Protein AF-A0A2T2VDA4-F1 (afdb_monomer)

Foldseek 3Di:
DDPVVLLVVLVVLLVVLVVQLCVLCDPVNDVVVCVVDPPSVVSNVVSVVSNVVSVVVVVD

Sequence (60 aa):
MDRSMAIKKLLFDVKTAIDNIQNYIGASSTFATYEQSPLLQDSVERNLIAIAEAVIFLVV

Radius of gyration: 13.78 Å; Cα contacts (8 Å, |Δi|>4): 34; chains: 1; bounding box: 35×17×33 Å

pLDDT: mean 91.38, std 7.98, range [62.84, 98.31]

Structure (mmCIF, N/CA/C/O backbone):
data_AF-A0A2T2VDA4-F1
#
_entry.id   AF-A0A2T2VDA4-F1
#
loop_
_atom_site.group_PDB
_atom_site.id
_atom_site.type_symbol
_atom_site.label_atom_id
_atom_site.label_alt_id
_atom_site.label_comp_id
_atom_site.label_asym_id
_atom_site.label_entity_id
_atom_site.label_seq_id
_atom_site.pdbx_PDB_ins_code
_atom_site.Cartn_x
_atom_site.Cartn_y
_atom_site.Cartn_z
_atom_site.occupancy
_atom_site.B_iso_or_equiv
_atom_site.auth_seq_id
_atom_site.auth_comp_id
_atom_site.auth_asym_id
_atom_site.auth_atom_id
_atom_site.pdbx_PDB_model_num
ATOM 1 N N . MET A 1 1 ? 19.157 -4.730 -15.840 1.00 62.84 1 MET A N 1
ATOM 2 C CA . MET A 1 1 ? 17.838 -5.332 -15.547 1.00 62.84 1 MET A CA 1
ATOM 3 C C . MET A 1 1 ? 16.947 -5.068 -16.751 1.00 62.84 1 MET A C 1
ATOM 5 O O . MET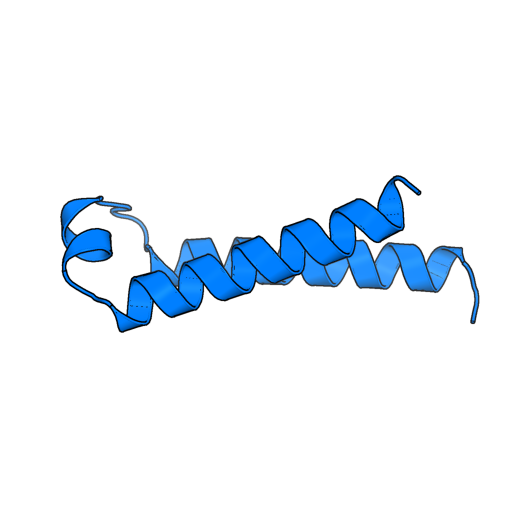 A 1 1 ? 17.021 -3.969 -17.284 1.00 62.84 1 MET A O 1
ATOM 9 N N . ASP A 1 2 ? 16.205 -6.063 -17.235 1.00 86.25 2 ASP A N 1
ATOM 10 C CA . ASP A 1 2 ? 15.321 -5.903 -18.399 1.00 86.25 2 ASP A CA 1
ATOM 11 C C . ASP A 1 2 ? 14.232 -4.850 -18.114 1.00 86.25 2 ASP A C 1
ATOM 13 O O . ASP A 1 2 ? 13.586 -4.884 -17.062 1.00 86.25 2 ASP A O 1
ATOM 17 N N . ARG A 1 3 ? 14.032 -3.911 -19.048 1.00 84.50 3 ARG A N 1
ATOM 18 C CA . ARG A 1 3 ? 13.043 -2.829 -18.936 1.00 84.50 3 ARG A CA 1
ATOM 19 C C . ARG A 1 3 ? 11.627 -3.385 -18.769 1.00 84.50 3 ARG A C 1
ATOM 21 O O . ARG A 1 3 ? 10.856 -2.838 -17.986 1.00 84.50 3 ARG A O 1
ATOM 28 N N . SER A 1 4 ? 11.296 -4.494 -19.438 1.00 89.81 4 SER A N 1
ATOM 29 C CA . SER A 1 4 ? 9.985 -5.143 -19.280 1.00 89.81 4 SER A CA 1
ATOM 30 C C . SER A 1 4 ? 9.782 -5.662 -17.854 1.00 89.81 4 SER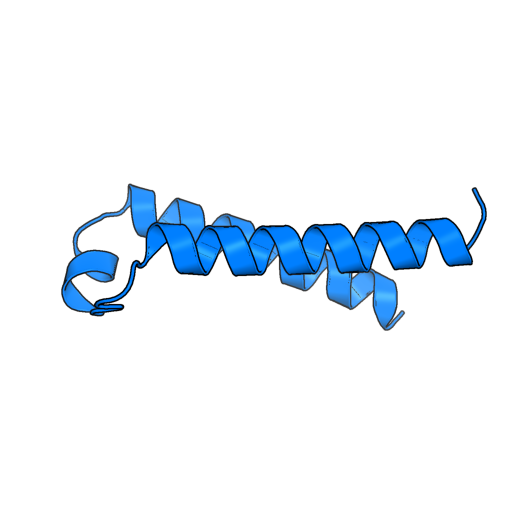 A C 1
ATOM 32 O O . SER A 1 4 ? 8.715 -5.483 -17.265 1.00 89.81 4 SER A O 1
ATOM 34 N N . MET A 1 5 ? 10.823 -6.254 -17.267 1.00 93.12 5 MET A N 1
ATOM 35 C CA . MET A 1 5 ? 10.795 -6.754 -15.894 1.00 93.12 5 MET A CA 1
ATOM 36 C C . MET A 1 5 ? 10.636 -5.626 -14.866 1.00 93.12 5 MET A C 1
ATOM 38 O O . MET A 1 5 ? 9.883 -5.773 -13.906 1.00 93.12 5 MET A O 1
ATOM 42 N N . ALA A 1 6 ? 11.297 -4.484 -15.082 1.00 92.88 6 ALA A N 1
ATOM 43 C CA . ALA A 1 6 ? 11.155 -3.310 -14.221 1.00 92.88 6 ALA A CA 1
ATOM 44 C C . ALA A 1 6 ? 9.718 -2.763 -14.228 1.00 92.88 6 ALA A C 1
ATOM 46 O O . ALA A 1 6 ? 9.144 -2.546 -13.164 1.00 92.88 6 ALA A O 1
ATOM 47 N N . ILE A 1 7 ? 9.101 -2.636 -15.408 1.00 94.94 7 ILE A N 1
ATOM 48 C CA . ILE A 1 7 ? 7.704 -2.191 -15.543 1.00 94.94 7 ILE A CA 1
ATOM 49 C C . ILE A 1 7 ? 6.748 -3.159 -14.835 1.00 94.94 7 ILE A C 1
ATOM 51 O O . ILE A 1 7 ? 5.877 -2.727 -14.085 1.00 94.94 7 ILE A O 1
ATOM 55 N N . LYS A 1 8 ? 6.925 -4.474 -15.018 1.00 95.88 8 LYS A N 1
ATOM 56 C CA . LYS A 1 8 ? 6.094 -5.488 -14.345 1.00 95.88 8 LYS A CA 1
ATOM 57 C C . LYS A 1 8 ? 6.178 -5.386 -12.824 1.00 95.88 8 LYS A C 1
ATOM 59 O O . LYS A 1 8 ? 5.152 -5.496 -12.161 1.00 95.88 8 LYS A O 1
ATOM 64 N N . LYS A 1 9 ? 7.377 -5.148 -12.283 1.00 95.75 9 LYS A N 1
ATOM 65 C CA . LYS A 1 9 ? 7.567 -4.923 -10.847 1.00 95.75 9 LYS A CA 1
ATOM 66 C C . LYS A 1 9 ? 6.819 -3.672 -10.380 1.00 95.75 9 LYS A C 1
ATOM 68 O O . LYS A 1 9 ? 6.074 -3.759 -9.416 1.00 95.75 9 LYS A O 1
ATOM 73 N N . LEU A 1 10 ? 6.964 -2.545 -11.080 1.00 96.81 10 LEU A N 1
ATOM 74 C CA . LEU A 1 10 ? 6.278 -1.297 -10.720 1.00 96.81 10 LEU A CA 1
ATOM 75 C C . LEU A 1 10 ? 4.753 -1.462 -10.717 1.00 96.81 10 LEU A C 1
ATOM 77 O O . LEU A 1 10 ? 4.088 -1.042 -9.777 1.00 96.81 10 LEU A O 1
ATOM 81 N N . LEU A 1 11 ? 4.194 -2.134 -11.727 1.00 96.69 11 LEU A N 1
ATOM 82 C CA . LEU A 1 11 ? 2.756 -2.416 -11.788 1.00 96.69 11 LEU A CA 1
ATOM 83 C C . LEU A 1 11 ? 2.293 -3.346 -10.656 1.00 96.69 11 LEU A C 1
ATOM 85 O O . LEU A 1 11 ? 1.207 -3.160 -10.109 1.00 96.69 11 LEU A O 1
ATOM 89 N N . PHE A 1 12 ? 3.111 -4.335 -10.289 1.00 97.19 12 PHE A N 1
ATOM 90 C CA . PHE A 1 12 ? 2.838 -5.211 -9.152 1.00 97.19 12 PHE A CA 1
ATOM 91 C C . PHE A 1 12 ? 2.859 -4.449 -7.819 1.00 97.19 12 PHE A C 1
ATOM 93 O O . PHE A 1 12 ? 1.969 -4.642 -6.989 1.00 97.19 12 PHE A O 1
ATOM 100 N N . ASP A 1 13 ? 3.831 -3.555 -7.633 1.00 97.12 13 ASP A N 1
ATOM 101 C CA . ASP A 1 13 ? 3.946 -2.716 -6.439 1.00 97.12 13 ASP A CA 1
ATOM 102 C C . ASP A 1 13 ? 2.726 -1.782 -6.316 1.00 97.12 13 ASP A C 1
ATOM 104 O O . ASP A 1 13 ? 2.115 -1.706 -5.250 1.00 97.12 13 ASP A O 1
ATOM 108 N N . VAL A 1 14 ? 2.295 -1.157 -7.423 1.00 98.25 14 VAL A N 1
ATOM 109 C CA . VAL A 1 14 ? 1.070 -0.334 -7.474 1.00 98.25 14 VAL A CA 1
ATOM 110 C C . VAL A 1 14 ? -0.161 -1.148 -7.089 1.00 98.25 14 VAL A C 1
ATOM 112 O O . VAL A 1 14 ? -0.947 -0.709 -6.250 1.00 98.25 14 VAL A O 1
ATOM 115 N N . LYS A 1 15 ? -0.334 -2.345 -7.664 1.00 98.31 15 LYS A N 1
ATOM 116 C CA . LYS A 1 15 ? -1.464 -3.217 -7.318 1.00 98.31 15 LYS A CA 1
ATOM 117 C C . LYS A 1 15 ? -1.461 -3.557 -5.827 1.00 98.31 15 LYS A C 1
ATOM 119 O O . LYS A 1 15 ? -2.493 -3.452 -5.177 1.00 98.31 15 LYS A O 1
ATOM 124 N N . THR A 1 16 ? -0.303 -3.931 -5.291 1.00 98.25 16 THR A N 1
ATOM 125 C CA . THR A 1 16 ? -0.150 -4.286 -3.875 1.00 98.25 16 THR A CA 1
ATOM 126 C C . THR A 1 16 ? -0.527 -3.116 -2.967 1.00 98.25 16 THR A C 1
ATOM 128 O O . THR A 1 16 ? -1.240 -3.304 -1.985 1.00 98.25 16 THR A O 1
ATOM 131 N N . ALA A 1 17 ? -0.109 -1.896 -3.311 1.00 98.19 17 ALA A N 1
ATOM 132 C CA . ALA A 1 17 ? -0.463 -0.702 -2.552 1.00 98.19 17 ALA A CA 1
ATOM 133 C C . ALA A 1 17 ? -1.974 -0.404 -2.584 1.00 98.19 17 ALA A C 1
ATOM 135 O O . ALA A 1 17 ? -2.550 -0.047 -1.557 1.00 98.19 17 ALA A O 1
ATOM 136 N N . ILE A 1 18 ? -2.633 -0.601 -3.732 1.00 97.00 18 ILE A N 1
ATOM 137 C CA . ILE A 1 18 ? -4.095 -0.472 -3.851 1.00 97.00 18 ILE A CA 1
ATOM 138 C C . ILE A 1 18 ? -4.801 -1.507 -2.968 1.00 97.00 18 ILE A C 1
ATOM 140 O O . ILE A 1 18 ? -5.693 -1.143 -2.200 1.00 97.00 18 ILE A O 1
ATOM 144 N N . ASP A 1 19 ? -4.381 -2.772 -3.038 1.00 97.00 19 ASP A N 1
ATOM 145 C CA . ASP A 1 19 ? -4.955 -3.850 -2.228 1.00 97.00 19 ASP A CA 1
ATOM 146 C C . ASP A 1 19 ? -4.785 -3.554 -0.723 1.00 97.00 19 ASP A C 1
ATOM 148 O O . ASP A 1 19 ? -5.717 -3.731 0.061 1.00 97.00 19 ASP A O 1
ATOM 152 N N . ASN A 1 20 ? -3.620 -3.043 -0.308 1.00 96.44 20 ASN A N 1
ATOM 153 C CA . ASN A 1 20 ? -3.369 -2.630 1.075 1.00 96.44 20 ASN A CA 1
ATOM 154 C C . ASN A 1 20 ? -4.334 -1.534 1.529 1.00 96.44 20 ASN A C 1
ATOM 156 O O . ASN A 1 20 ? -4.944 -1.668 2.587 1.00 96.44 20 ASN A O 1
ATOM 160 N N . ILE A 1 21 ? -4.508 -0.475 0.729 1.00 94.81 21 ILE A N 1
ATOM 161 C CA . ILE A 1 21 ? -5.434 0.618 1.0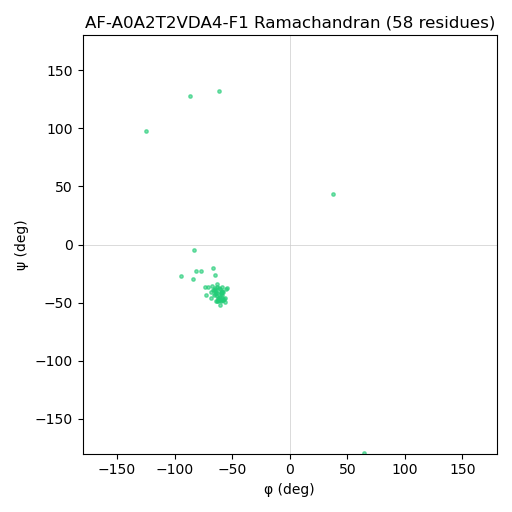55 1.00 94.81 21 ILE A CA 1
ATOM 162 C C . ILE A 1 21 ? -6.848 0.069 1.242 1.00 94.81 21 ILE A C 1
ATOM 164 O O . ILE A 1 21 ? -7.474 0.367 2.256 1.00 94.81 21 ILE A O 1
ATOM 168 N N . GLN A 1 22 ? -7.326 -0.766 0.313 1.00 92.81 22 GLN A N 1
ATO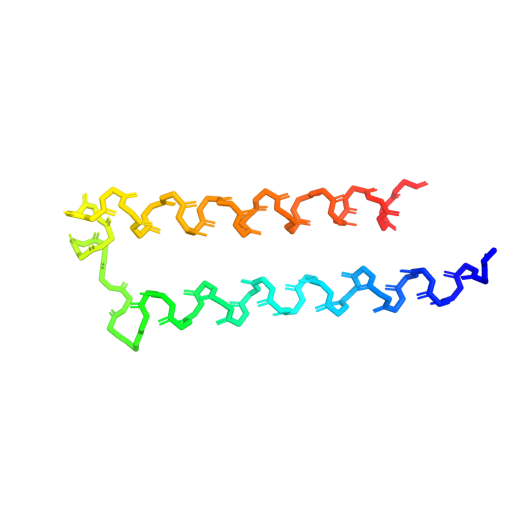M 169 C CA . GLN A 1 22 ? -8.649 -1.394 0.398 1.00 92.81 22 GLN A CA 1
ATOM 170 C C . GLN A 1 22 ? -8.809 -2.239 1.668 1.00 92.81 22 GLN A C 1
ATOM 172 O O . GLN A 1 22 ? -9.847 -2.174 2.328 1.00 92.81 22 GLN A O 1
ATOM 177 N N . ASN A 1 23 ? -7.770 -2.983 2.051 1.00 92.88 23 ASN A N 1
ATOM 178 C CA . ASN A 1 23 ? -7.768 -3.772 3.279 1.00 92.88 23 ASN A CA 1
ATOM 179 C C . ASN A 1 23 ? -7.785 -2.899 4.542 1.00 92.88 23 ASN A C 1
ATOM 181 O O . ASN A 1 23 ? -8.434 -3.266 5.519 1.00 92.88 23 ASN A O 1
ATOM 185 N N . TYR A 1 24 ? -7.107 -1.748 4.534 1.00 90.94 24 TYR A N 1
ATOM 186 C CA . TYR A 1 24 ? -7.063 -0.843 5.684 1.00 90.94 24 TYR A CA 1
ATOM 187 C C . TYR A 1 24 ? -8.377 -0.089 5.906 1.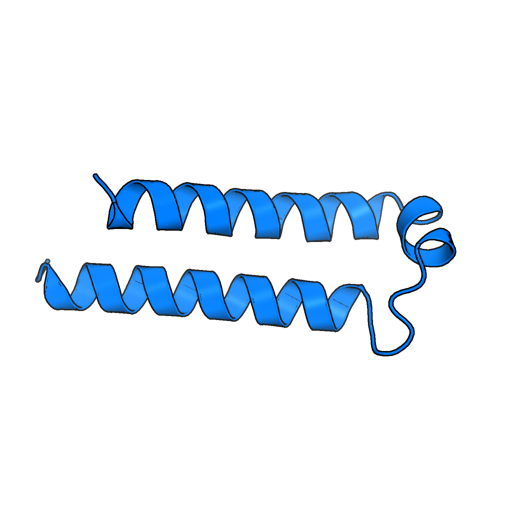00 90.94 24 TYR A C 1
ATOM 189 O O . TYR A 1 24 ? -8.834 0.023 7.041 1.00 90.94 24 TYR A O 1
ATOM 197 N N . ILE A 1 25 ? -8.996 0.423 4.837 1.00 87.81 25 ILE A N 1
ATOM 198 C CA . ILE A 1 25 ? -10.269 1.162 4.926 1.00 87.81 25 ILE A CA 1
ATOM 199 C C . ILE A 1 25 ? -11.474 0.229 5.109 1.00 87.81 25 ILE A C 1
ATOM 201 O O . ILE A 1 25 ? -12.515 0.646 5.620 1.00 87.81 25 ILE A O 1
ATOM 205 N N . GLY A 1 26 ? -11.330 -1.035 4.701 1.00 83.12 26 GLY A N 1
ATOM 206 C CA . GLY A 1 26 ? -12.358 -2.058 4.810 1.00 83.12 26 GLY A CA 1
ATOM 207 C C . GLY A 1 26 ? -13.606 -1.781 3.963 1.00 83.12 26 GLY A C 1
ATOM 208 O O . GLY A 1 26 ? -13.738 -0.777 3.258 1.00 83.12 26 GLY A O 1
ATOM 209 N N . ALA A 1 27 ? -14.570 -2.698 4.054 1.00 74.75 27 ALA A N 1
ATOM 210 C CA . ALA A 1 27 ? -15.779 -2.675 3.230 1.00 74.75 27 ALA A CA 1
ATOM 211 C C . ALA A 1 27 ? -16.698 -1.468 3.492 1.00 74.75 27 ALA A C 1
ATOM 213 O O . ALA A 1 27 ? -17.446 -1.072 2.603 1.00 74.75 27 ALA A O 1
ATOM 214 N N . SER A 1 28 ? -16.662 -0.885 4.695 1.00 72.81 28 SER A N 1
ATOM 215 C CA . SER A 1 28 ? -17.495 0.273 5.027 1.00 72.81 28 SER A CA 1
ATOM 216 C C . SER A 1 28 ? -16.908 1.594 4.521 1.00 72.81 28 SER A C 1
ATOM 218 O O . SER A 1 28 ? -17.681 2.529 4.338 1.00 72.81 28 SER A O 1
ATOM 220 N N . SER A 1 29 ? -15.585 1.672 4.275 1.00 74.62 29 SER A N 1
ATOM 221 C CA . SER A 1 29 ? -14.862 2.837 3.721 1.00 74.62 29 SER A CA 1
ATOM 222 C C . SER A 1 29 ? -15.394 4.192 4.223 1.00 74.62 29 SER A C 1
ATOM 224 O O . SER A 1 29 ? -15.591 5.135 3.456 1.00 74.62 29 SER 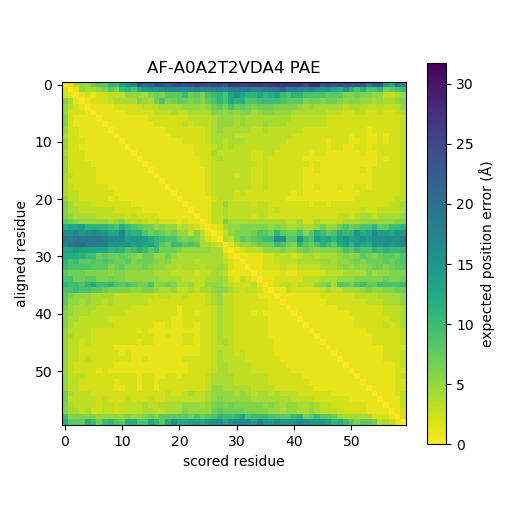A O 1
ATOM 226 N N . THR A 1 30 ? -15.681 4.293 5.524 1.00 83.94 30 THR A N 1
ATOM 227 C CA . THR A 1 30 ? -16.276 5.497 6.109 1.00 83.94 30 THR A CA 1
ATOM 228 C C . THR A 1 30 ? -15.194 6.495 6.492 1.00 83.94 30 THR A C 1
ATOM 230 O O . THR A 1 30 ? -14.297 6.163 7.270 1.00 83.94 30 THR A O 1
ATOM 233 N N . PHE A 1 31 ? -15.327 7.741 6.032 1.00 84.94 31 PHE A N 1
ATOM 234 C CA . PHE A 1 31 ? -14.391 8.821 6.359 1.00 84.94 31 PHE A CA 1
ATOM 235 C C . PHE A 1 31 ? -14.200 9.008 7.873 1.00 84.94 31 PHE A C 1
ATOM 237 O O . PHE A 1 31 ? -13.080 9.208 8.317 1.00 84.94 31 PHE A O 1
ATOM 244 N N . ALA A 1 32 ? -15.256 8.846 8.676 1.00 84.88 32 ALA A N 1
ATOM 245 C CA . ALA A 1 32 ? -15.173 8.974 10.133 1.00 84.88 32 ALA A CA 1
ATOM 246 C C . ALA A 1 32 ? -14.167 7.995 10.775 1.00 84.88 32 ALA A C 1
ATOM 248 O O . ALA A 1 32 ? -13.417 8.371 11.668 1.00 84.88 32 ALA A O 1
ATOM 249 N N . THR A 1 33 ? -14.105 6.745 10.306 1.00 81.31 33 THR A N 1
ATOM 250 C CA . THR A 1 33 ? -13.139 5.748 10.809 1.00 81.31 33 THR A CA 1
ATOM 251 C C . THR A 1 33 ? -11.715 6.065 10.364 1.00 81.31 33 THR A C 1
ATOM 253 O O . THR A 1 33 ? -10.773 5.873 11.128 1.00 81.31 33 THR A O 1
ATOM 256 N N . TYR A 1 34 ? -11.565 6.576 9.142 1.00 88.19 34 TYR A N 1
ATOM 257 C CA . TYR A 1 34 ? -10.289 7.054 8.621 1.00 88.19 34 TYR A CA 1
ATOM 258 C C . TYR A 1 34 ? -9.762 8.256 9.422 1.00 88.19 34 TYR A C 1
ATOM 260 O O . TYR A 1 34 ? -8.627 8.253 9.891 1.00 88.19 34 TYR A O 1
ATOM 268 N N . GLU A 1 35 ? -10.610 9.257 9.654 1.00 91.12 35 GLU A N 1
ATOM 269 C CA . GLU A 1 35 ? -10.273 10.490 10.371 1.00 91.12 35 GLU A CA 1
ATOM 270 C C . GLU A 1 35 ? -9.882 10.233 11.836 1.00 91.12 35 GLU A C 1
ATOM 272 O O . GLU A 1 35 ? -8.997 10.893 12.377 1.00 91.12 35 GLU A O 1
ATOM 277 N N . GLN A 1 36 ? -10.495 9.242 12.482 1.00 88.56 36 GLN A N 1
ATOM 278 C CA . GLN A 1 36 ? -10.262 8.962 13.902 1.00 88.56 36 GLN A CA 1
ATOM 279 C C . GLN A 1 36 ? -9.020 8.108 14.188 1.00 88.56 36 GLN A C 1
ATOM 281 O O . GLN A 1 36 ? -8.686 7.895 15.354 1.00 88.56 36 GLN A O 1
ATOM 286 N N . SER A 1 37 ? -8.325 7.616 13.160 1.00 92.06 37 SER A N 1
ATOM 287 C CA . SER A 1 37 ? -7.159 6.747 13.327 1.00 92.06 37 SER A CA 1
ATOM 288 C C . SER A 1 37 ? -5.934 7.316 12.604 1.00 92.06 37 SER A C 1
ATOM 290 O O . SER A 1 37 ? -5.760 7.072 11.410 1.00 92.06 37 SER A O 1
ATOM 292 N N . PRO A 1 38 ? -5.036 8.025 13.318 1.00 94.31 38 PRO A N 1
ATOM 293 C CA . PRO A 1 38 ? -3.785 8.526 12.744 1.00 94.31 38 PRO A CA 1
ATOM 294 C C . PRO A 1 38 ? -2.942 7.417 12.103 1.00 94.31 38 PRO A C 1
ATOM 296 O O . PRO A 1 38 ? -2.420 7.583 11.011 1.00 94.31 38 PRO A O 1
ATOM 299 N N . LEU A 1 39 ? -2.905 6.229 12.718 1.00 93.88 39 LEU A N 1
ATOM 300 C CA . LEU A 1 39 ? -2.195 5.073 12.159 1.00 93.88 39 LEU A CA 1
ATOM 301 C C . LEU A 1 39 ? -2.785 4.603 10.823 1.00 93.88 39 LEU A C 1
ATOM 303 O O . LEU A 1 39 ? -2.049 4.164 9.939 1.00 93.88 39 LEU A O 1
ATOM 307 N N . LEU A 1 40 ? -4.111 4.670 10.671 1.00 92.81 40 LEU A N 1
ATOM 308 C CA . LEU A 1 40 ? -4.780 4.345 9.412 1.00 92.81 40 LEU A CA 1
ATOM 309 C C . LEU A 1 40 ? -4.459 5.396 8.343 1.00 92.81 40 LEU A C 1
ATOM 311 O O . LEU A 1 40 ? -4.188 5.026 7.202 1.00 92.81 40 LEU A O 1
ATOM 315 N N . GLN A 1 41 ? -4.435 6.677 8.716 1.00 94.75 41 GLN A N 1
ATOM 316 C CA . GLN A 1 41 ? -4.055 7.773 7.820 1.00 94.75 41 GLN A CA 1
ATOM 317 C C . GLN A 1 41 ? -2.626 7.600 7.315 1.00 94.75 41 GLN A C 1
ATOM 319 O O . GLN A 1 41 ? -2.431 7.529 6.105 1.00 94.75 41 GLN A O 1
ATOM 324 N N . ASP A 1 42 ? -1.664 7.398 8.217 1.00 96.50 42 ASP A N 1
ATOM 325 C CA . ASP A 1 42 ? -0.259 7.169 7.866 1.00 96.50 42 ASP A CA 1
ATOM 326 C C . ASP A 1 42 ? -0.101 5.949 6.941 1.00 96.50 42 ASP A C 1
ATOM 328 O O . ASP A 1 42 ? 0.653 5.969 5.964 1.00 96.50 42 ASP A O 1
ATOM 332 N N . SER A 1 43 ? -0.847 4.874 7.220 1.00 95.12 43 SER A N 1
ATOM 333 C CA . SER A 1 43 ? -0.816 3.648 6.415 1.00 95.12 43 SER A CA 1
ATOM 334 C C . SER A 1 43 ? -1.351 3.880 5.000 1.00 95.12 43 SER A C 1
ATOM 336 O O . SER A 1 43 ? -0.754 3.408 4.029 1.00 95.12 43 SER A O 1
ATOM 338 N N . VAL A 1 44 ? -2.455 4.615 4.852 1.00 95.19 44 VAL A N 1
ATOM 339 C CA . VAL A 1 44 ? -3.021 4.968 3.541 1.00 95.19 44 VAL A CA 1
ATOM 340 C C . VAL A 1 44 ? -2.104 5.941 2.801 1.00 95.19 44 VAL A C 1
ATOM 342 O O . VAL A 1 44 ? -1.790 5.702 1.635 1.00 95.19 44 VAL A O 1
ATOM 345 N N . GLU A 1 45 ? -1.611 6.982 3.475 1.00 97.00 45 GLU A N 1
ATOM 346 C CA . GLU A 1 45 ? -0.693 7.974 2.911 1.00 97.00 45 GLU A CA 1
ATOM 347 C C . GLU A 1 45 ? 0.567 7.306 2.360 1.00 97.00 45 GLU A C 1
ATOM 349 O O . GLU A 1 45 ? 0.941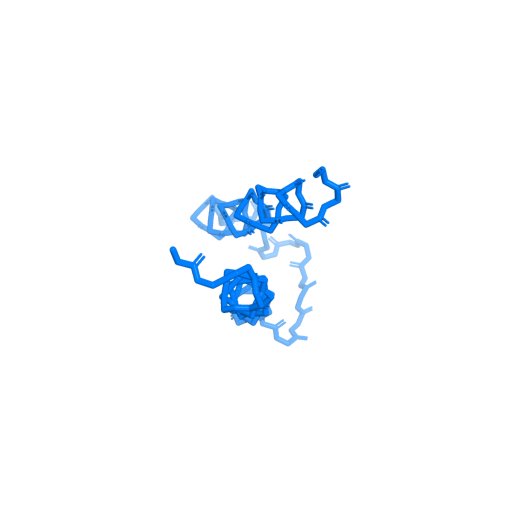 7.534 1.207 1.00 97.00 45 GLU A O 1
ATOM 354 N N . ARG A 1 46 ? 1.187 6.398 3.123 1.00 98.00 46 ARG A N 1
ATOM 355 C CA . ARG A 1 46 ? 2.403 5.715 2.674 1.00 98.00 46 ARG A CA 1
ATOM 356 C C . ARG A 1 46 ? 2.184 4.893 1.403 1.00 98.00 46 ARG A C 1
ATOM 358 O O . ARG A 1 46 ? 3.068 4.861 0.545 1.00 98.00 46 ARG A O 1
ATOM 365 N N . ASN A 1 47 ? 1.025 4.249 1.266 1.00 98.25 47 ASN A N 1
ATOM 366 C CA . ASN A 1 47 ? 0.685 3.481 0.066 1.00 98.25 47 ASN A CA 1
ATOM 367 C C . ASN A 1 47 ? 0.361 4.400 -1.122 1.00 98.25 47 ASN A C 1
ATOM 369 O O . ASN A 1 47 ? 0.775 4.102 -2.240 1.00 98.25 47 ASN A O 1
ATOM 373 N N . LEU A 1 48 ? -0.287 5.548 -0.895 1.00 98.06 48 LEU A N 1
ATOM 374 C CA . LEU A 1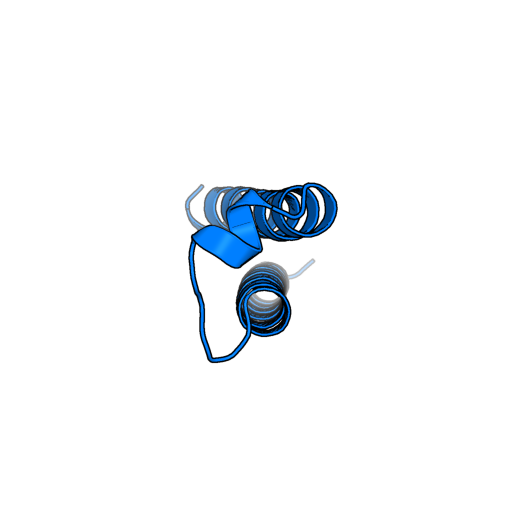 48 ? -0.491 6.564 -1.933 1.00 98.06 48 LEU A CA 1
ATOM 375 C C . LEU A 1 48 ? 0.838 7.145 -2.437 1.00 98.06 48 LEU A C 1
ATOM 377 O O . LEU A 1 48 ? 1.018 7.284 -3.647 1.00 98.06 48 LEU A O 1
ATOM 381 N N . ILE A 1 49 ? 1.792 7.411 -1.539 1.00 98.06 49 ILE A N 1
ATOM 382 C CA . ILE A 1 49 ? 3.148 7.849 -1.904 1.00 98.06 49 ILE A CA 1
ATOM 383 C C . ILE A 1 49 ? 3.841 6.787 -2.766 1.00 98.06 49 ILE A C 1
ATOM 385 O O . ILE A 1 49 ? 4.365 7.119 -3.825 1.00 98.06 49 ILE A O 1
ATOM 389 N N . ALA A 1 50 ? 3.796 5.510 -2.369 1.00 97.44 50 ALA A N 1
ATOM 390 C CA . ALA A 1 50 ? 4.405 4.425 -3.144 1.00 97.44 50 ALA A CA 1
ATOM 391 C C . ALA A 1 50 ? 3.802 4.297 -4.558 1.00 97.44 50 ALA A C 1
ATOM 393 O O . ALA A 1 50 ? 4.529 4.073 -5.527 1.00 97.44 50 ALA A O 1
ATOM 394 N N . ILE A 1 51 ? 2.482 4.484 -4.694 1.00 98.25 51 ILE A N 1
ATOM 395 C CA . ILE A 1 51 ? 1.809 4.521 -6.000 1.00 98.25 51 ILE A CA 1
ATOM 396 C C . ILE A 1 51 ? 2.323 5.700 -6.829 1.00 98.25 51 ILE A C 1
ATOM 398 O O . ILE A 1 51 ? 2.678 5.513 -7.991 1.00 98.25 51 ILE A O 1
ATOM 402 N N . ALA A 1 52 ? 2.383 6.901 -6.248 1.00 97.25 52 ALA A N 1
ATOM 403 C CA . ALA A 1 52 ? 2.844 8.095 -6.949 1.00 97.25 52 ALA A CA 1
ATOM 404 C C . ALA A 1 52 ? 4.294 7.947 -7.436 1.00 97.25 52 ALA A C 1
ATOM 406 O O . ALA A 1 52 ? 4.577 8.210 -8.604 1.00 97.25 52 ALA A O 1
ATOM 407 N N . GLU A 1 53 ? 5.189 7.456 -6.575 1.00 95.88 53 GLU A N 1
ATOM 408 C CA . GLU A 1 53 ? 6.581 7.158 -6.923 1.00 95.88 53 GLU A CA 1
ATOM 409 C C . GLU A 1 53 ? 6.654 6.181 -8.105 1.00 95.88 53 GLU A C 1
ATOM 411 O O . GLU A 1 53 ? 7.322 6.461 -9.100 1.00 95.88 53 GLU A O 1
ATOM 416 N N . ALA A 1 54 ? 5.918 5.066 -8.050 1.00 95.81 54 ALA A N 1
ATOM 417 C CA . ALA A 1 54 ? 5.922 4.072 -9.119 1.00 95.8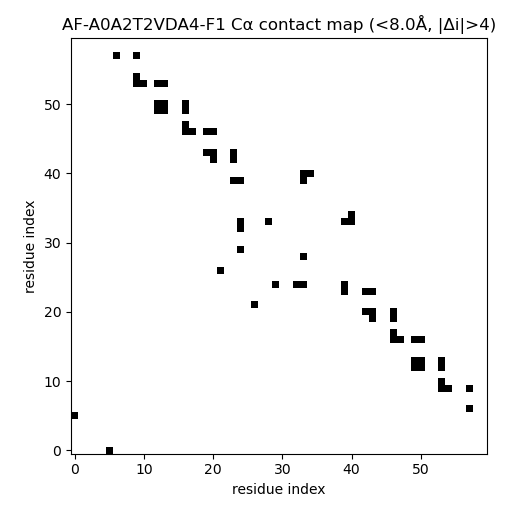1 54 ALA A CA 1
ATOM 418 C C . ALA A 1 54 ? 5.360 4.612 -10.445 1.00 95.81 54 ALA A C 1
ATOM 420 O O . ALA A 1 54 ? 5.910 4.322 -11.508 1.00 95.81 54 ALA A O 1
ATOM 421 N N . VAL A 1 55 ? 4.293 5.416 -10.400 1.00 94.94 55 VAL A N 1
ATOM 422 C CA . VAL A 1 55 ? 3.679 6.021 -11.592 1.00 94.94 55 VAL A CA 1
ATOM 423 C C . VAL A 1 55 ? 4.617 7.028 -12.253 1.00 94.94 55 VAL A C 1
ATOM 425 O O . VAL A 1 55 ? 4.718 7.028 -13.479 1.00 94.94 55 VAL A O 1
ATOM 428 N N . ILE A 1 56 ? 5.355 7.829 -11.479 1.00 95.44 56 ILE A N 1
ATOM 429 C CA . ILE A 1 56 ? 6.371 8.742 -12.026 1.00 95.44 56 ILE A CA 1
ATOM 430 C C . ILE A 1 56 ? 7.389 7.960 -12.867 1.00 95.44 56 ILE A C 1
ATOM 432 O O . ILE A 1 56 ? 7.649 8.332 -14.006 1.00 95.44 56 ILE A O 1
ATOM 436 N N . PHE A 1 57 ? 7.893 6.829 -12.365 1.00 90.81 57 PHE A N 1
ATOM 437 C CA . PHE A 1 57 ? 8.825 5.975 -13.115 1.00 90.81 57 PHE A CA 1
ATOM 438 C C . PHE A 1 57 ? 8.219 5.289 -14.351 1.00 90.81 57 PHE A C 1
ATOM 440 O O . PHE A 1 57 ? 8.966 4.825 -15.208 1.00 90.81 57 PHE A O 1
ATOM 447 N N . LEU A 1 58 ? 6.892 5.159 -14.438 1.00 89.00 58 LEU A N 1
ATOM 448 C CA . LEU A 1 58 ? 6.221 4.566 -15.600 1.00 89.00 58 LEU A CA 1
ATOM 449 C C . LEU A 1 58 ? 5.991 5.574 -16.731 1.00 89.00 58 LEU A C 1
ATOM 451 O O . LEU A 1 58 ? 5.909 5.172 -17.892 1.00 89.00 58 LEU A O 1
ATOM 455 N N . VAL A 1 59 ? 5.830 6.853 -16.389 1.00 83.81 59 VAL A N 1
ATOM 456 C CA . VAL A 1 59 ? 5.470 7.923 -17.332 1.00 83.81 59 VAL A CA 1
ATOM 457 C C . VAL A 1 59 ? 6.702 8.654 -17.878 1.00 83.81 59 VAL A C 1
ATOM 459 O O . VAL A 1 59 ? 6.641 9.186 -18.987 1.00 83.81 59 VAL A O 1
ATOM 462 N N . VAL A 1 60 ? 7.801 8.672 -17.119 1.00 65.56 60 VAL A N 1
ATOM 463 C CA . VAL A 1 60 ? 9.081 9.312 -17.478 1.00 65.56 60 VAL A CA 1
ATOM 464 C C . VAL A 1 60 ? 10.033 8.300 -18.115 1.00 65.56 60 VAL A C 1
ATOM 466 O O . VAL A 1 60 ? 10.656 8.650 -19.142 1.00 65.56 60 VAL A O 1
#

Nearest PDB structures (foldseek):
  4igg-assembly1_A  TM=6.870E-01  e=4.765E+00  Homo sapiens
  1wu0-assembly1_A  TM=4.212E-01  e=2.265E+00  Bacillus sp. PS3
  8hio-assembly1_A  TM=6.407E-01  e=9.421E+00  Mycolicibacterium mucogenicum

Mean predicted aligned error: 4.02 Å

Solvent-accessible surface area (backbone atoms only — not comparable to full-atom values): 3429 Å² total; per-residue (Å²): 129,62,68,69,58,53,52,52,49,38,54,49,52,38,50,52,32,52,53,49,41,52,65,73,54,40,96,76,60,48,65,70,66,45,74,74,28,68,70,54,44,54,54,41,50,54,31,54,51,52,36,51,56,40,50,51,69,73,78,109

Secondary structure (DSSP, 8-state):
--HHHHHHHHHHHHHHHHHHHHHHHTTT--HHHHHT-HHHHHHHHHHHHHHHHHHHHHH-